Protein AF-A0A7X6NJL8-F1 (afdb_monomer_lite)

Structure (mmCIF, N/CA/C/O backbone):
data_AF-A0A7X6NJL8-F1
#
_entry.id   AF-A0A7X6NJL8-F1
#
loop_
_atom_site.group_PDB
_atom_site.id
_atom_site.type_symbol
_atom_site.label_atom_id
_atom_site.label_alt_id
_atom_site.label_comp_id
_atom_site.label_asym_id
_atom_site.label_entity_id
_atom_site.label_seq_id
_atom_site.pdbx_PDB_ins_code
_atom_site.Cartn_x
_atom_site.Cartn_y
_atom_site.Cartn_z
_atom_site.occupancy
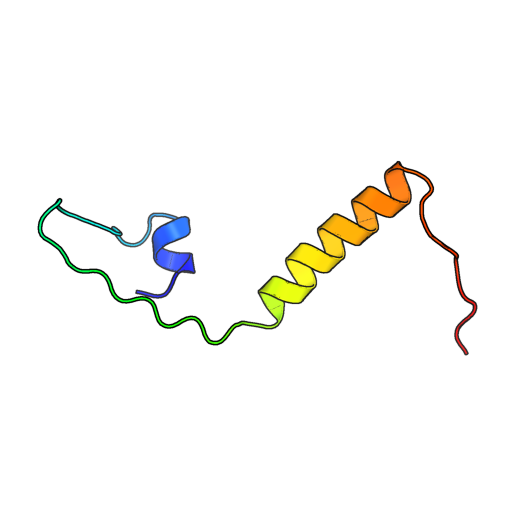_atom_site.B_iso_or_equiv
_atom_site.auth_seq_id
_atom_site.auth_comp_id
_atom_site.auth_asym_id
_atom_site.auth_atom_id
_atom_site.pdbx_PDB_model_num
ATOM 1 N N . ALA A 1 1 ? -8.031 -3.736 15.889 1.00 89.94 1 ALA A N 1
ATOM 2 C CA . ALA A 1 1 ? -8.537 -4.151 14.569 1.00 89.94 1 ALA A CA 1
ATOM 3 C C . ALA A 1 1 ? -7.365 -4.162 13.610 1.00 89.94 1 ALA A C 1
ATOM 5 O O . ALA A 1 1 ? -6.480 -3.325 13.769 1.00 89.94 1 ALA A O 1
ATOM 6 N N . GLU A 1 2 ? -7.355 -5.083 12.658 1.00 94.19 2 GLU A N 1
ATOM 7 C CA . GLU A 1 2 ? -6.471 -4.982 11.501 1.00 94.19 2 GLU A CA 1
ATOM 8 C C . GLU A 1 2 ? -6.990 -3.890 10.563 1.00 94.19 2 GLU A C 1
ATOM 10 O O . GLU A 1 2 ? -8.199 -3.661 10.471 1.00 94.19 2 GLU A O 1
ATOM 15 N N . ILE A 1 3 ? -6.094 -3.214 9.840 1.00 95.06 3 ILE A N 1
ATOM 16 C CA . ILE A 1 3 ? -6.496 -2.100 8.966 1.00 95.06 3 ILE A CA 1
ATOM 17 C C . ILE A 1 3 ? -7.497 -2.546 7.890 1.00 95.06 3 ILE A C 1
ATOM 19 O O . ILE A 1 3 ? -8.431 -1.815 7.572 1.00 95.06 3 ILE A O 1
ATOM 23 N N . GLY A 1 4 ? -7.356 -3.777 7.385 1.00 94.88 4 GLY A N 1
ATOM 24 C CA . GLY A 1 4 ? -8.269 -4.349 6.397 1.00 94.88 4 GLY A CA 1
ATOM 25 C C . GLY A 1 4 ? -9.709 -4.475 6.902 1.00 94.88 4 GLY A C 1
ATOM 26 O O . GLY A 1 4 ? -10.628 -4.174 6.149 1.00 94.88 4 GLY A O 1
ATOM 27 N N . GLU A 1 5 ? -9.907 -4.839 8.174 1.00 97.50 5 GLU A N 1
ATOM 28 C CA . GLU A 1 5 ? -11.239 -4.975 8.792 1.00 97.50 5 GLU A CA 1
ATOM 29 C C . GLU A 1 5 ? -11.965 -3.623 8.853 1.00 97.50 5 GLU A C 1
ATOM 31 O O . GLU A 1 5 ? -13.171 -3.544 8.625 1.00 97.50 5 GLU A O 1
ATOM 36 N N . ILE A 1 6 ? -11.214 -2.546 9.110 1.00 97.44 6 ILE A N 1
ATOM 37 C CA . ILE A 1 6 ? -11.746 -1.179 9.109 1.00 97.44 6 ILE A CA 1
ATOM 38 C C . ILE A 1 6 ? -12.101 -0.739 7.686 1.00 97.44 6 ILE A C 1
ATOM 40 O O . ILE A 1 6 ? -13.170 -0.182 7.454 1.00 97.44 6 ILE A O 1
ATOM 44 N N . VAL A 1 7 ? -11.224 -1.010 6.713 1.00 96.38 7 VAL A N 1
ATOM 45 C CA . VAL A 1 7 ? -11.414 -0.604 5.309 1.00 96.38 7 VAL A CA 1
ATOM 46 C C . VAL A 1 7 ? -12.648 -1.254 4.682 1.00 96.38 7 VAL A C 1
ATOM 48 O O . VAL A 1 7 ? -13.357 -0.594 3.924 1.00 96.38 7 VAL A O 1
ATOM 51 N N . ILE A 1 8 ? -12.924 -2.524 4.990 1.00 97.81 8 ILE A N 1
ATOM 52 C CA . ILE A 1 8 ? -14.106 -3.230 4.466 1.00 97.81 8 ILE A CA 1
ATOM 53 C C . ILE A 1 8 ? -15.386 -2.958 5.273 1.00 97.81 8 ILE A C 1
ATOM 55 O O . ILE A 1 8 ? -16.446 -3.454 4.899 1.00 97.81 8 ILE A O 1
ATOM 59 N N . GLY A 1 9 ? -15.299 -2.188 6.363 1.00 97.25 9 GLY A N 1
ATOM 60 C CA . GLY A 1 9 ? -16.435 -1.854 7.226 1.00 97.25 9 GLY A CA 1
ATOM 61 C C . GLY A 1 9 ? -16.879 -2.970 8.176 1.00 97.25 9 GLY A C 1
ATOM 62 O O . GLY A 1 9 ? -17.956 -2.867 8.754 1.00 97.25 9 GLY A O 1
ATOM 63 N N . ASP A 1 10 ? -16.072 -4.019 8.352 1.00 98.38 10 ASP A N 1
ATOM 64 C CA . ASP A 1 10 ? -16.339 -5.097 9.317 1.00 98.38 10 ASP A CA 1
ATOM 65 C C . ASP A 1 10 ? -16.170 -4.606 10.765 1.00 98.38 10 ASP A C 1
ATOM 67 O O . ASP A 1 10 ? -16.875 -5.036 11.678 1.00 98.38 10 ASP A O 1
ATOM 71 N N . LYS A 1 11 ? -15.269 -3.638 10.977 1.00 98.12 11 LYS A N 1
ATOM 72 C CA . LYS A 1 11 ? -15.091 -2.946 12.258 1.00 98.12 11 LYS A CA 1
ATOM 73 C C . LYS A 1 11 ? -15.125 -1.432 12.075 1.00 98.12 11 LYS A C 1
ATOM 75 O O . LYS A 1 11 ? -14.638 -0.902 11.078 1.00 98.12 11 LYS A O 1
ATOM 80 N N . ILE A 1 12 ? -15.682 -0.732 13.061 1.00 97.38 12 ILE A N 1
ATOM 81 C CA . ILE A 1 12 ? -15.719 0.734 13.079 1.00 97.38 12 ILE A CA 1
ATOM 82 C C . ILE A 1 12 ? -14.327 1.254 13.458 1.00 97.38 12 ILE A C 1
ATOM 84 O O . ILE A 1 12 ? -13.654 0.688 14.318 1.00 97.38 12 ILE A O 1
ATOM 88 N N . GLY A 1 13 ? -13.877 2.296 12.755 1.00 96.88 13 GLY A N 1
ATOM 89 C CA . GLY A 1 13 ? -12.626 2.994 13.042 1.00 96.88 13 GLY A CA 1
ATOM 90 C C . GLY A 1 13 ? -12.773 3.931 14.239 1.00 96.88 13 GLY A C 1
ATOM 91 O O . GLY A 1 13 ? -12.959 3.492 15.364 1.00 96.88 13 GLY A O 1
ATOM 92 N N . ARG A 1 14 ? -12.672 5.239 13.994 1.00 97.38 14 ARG A N 1
ATOM 93 C CA . ARG A 1 14 ? -12.973 6.261 15.003 1.00 97.38 14 ARG A CA 1
ATOM 94 C C . ARG A 1 14 ? -14.468 6.270 15.315 1.00 97.38 14 ARG A C 1
ATOM 96 O O . ARG A 1 14 ? -15.265 6.341 14.381 1.00 97.38 14 ARG A O 1
ATOM 103 N N . GLU A 1 15 ? -14.831 6.299 16.591 1.00 97.56 15 GLU A N 1
ATOM 104 C CA . GLU A 1 15 ? -16.231 6.373 17.031 1.00 97.56 15 GLU A CA 1
ATOM 105 C C . GLU A 1 15 ? -16.604 7.768 17.546 1.00 97.56 15 GLU A C 1
ATOM 107 O O . GLU A 1 15 ? -17.772 8.154 17.507 1.00 97.56 15 GLU A O 1
ATOM 112 N N . ASN A 1 16 ? -15.621 8.558 17.996 1.00 98.12 16 ASN A N 1
ATOM 113 C CA . ASN A 1 16 ? -15.833 9.945 18.417 1.00 98.12 16 ASN A CA 1
ATOM 114 C C . ASN A 1 16 ? -14.558 10.814 18.331 1.00 98.12 16 ASN A C 1
ATOM 116 O O . ASN A 1 16 ? -13.437 10.332 18.137 1.00 98.12 16 ASN A O 1
ATOM 120 N N . ASP A 1 17 ? -14.730 12.127 18.500 1.00 97.88 17 ASP A N 1
ATOM 121 C CA . ASP A 1 17 ? -13.658 13.122 18.340 1.00 97.88 17 ASP A CA 1
ATOM 122 C C . ASP A 1 17 ? -12.657 13.172 19.506 1.00 97.88 17 ASP A C 1
ATOM 124 O O . ASP A 1 17 ? -11.594 13.772 19.367 1.00 97.88 17 ASP A O 1
ATOM 128 N N . GLN A 1 18 ? -12.959 12.534 20.642 1.00 98.38 18 GLN A N 1
ATOM 129 C CA . GLN A 1 18 ? -12.085 12.540 21.824 1.00 98.38 18 GLN A CA 1
ATOM 130 C C . GLN A 1 18 ? -11.080 11.381 21.833 1.00 98.38 18 GLN A C 1
ATOM 132 O O . GLN A 1 18 ? -10.154 11.360 22.643 1.00 98.38 18 GLN A O 1
ATOM 137 N N . GLU A 1 19 ? -11.241 10.407 20.937 1.00 98.12 19 GLU A N 1
ATOM 138 C CA . GLU A 1 19 ? -10.362 9.244 20.866 1.00 98.12 19 GLU A CA 1
ATOM 139 C C . GLU A 1 19 ? -8.965 9.592 20.350 1.00 98.12 19 GLU A C 1
ATOM 141 O O . GLU A 1 19 ? -8.784 10.233 19.307 1.00 98.12 19 GLU A O 1
ATOM 146 N N . ILE A 1 20 ? -7.953 9.061 21.028 1.00 97.19 20 ILE A N 1
ATOM 147 C CA . ILE A 1 20 ? -6.589 9.012 20.510 1.00 97.19 20 ILE A CA 1
ATOM 148 C C . ILE A 1 20 ? -6.396 7.638 19.871 1.00 97.19 20 ILE A C 1
ATOM 150 O O . ILE A 1 20 ? -6.471 6.616 20.549 1.00 97.19 20 ILE A O 1
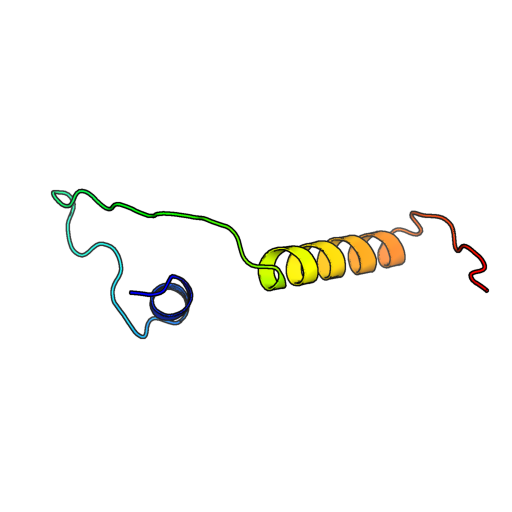ATOM 154 N N . ILE A 1 21 ? -6.144 7.616 18.562 1.00 97.12 21 ILE A N 1
ATOM 155 C CA . ILE A 1 21 ? -5.938 6.383 17.796 1.00 97.12 21 ILE A CA 1
ATOM 156 C C . ILE A 1 21 ? -4.444 6.191 17.576 1.00 97.12 21 ILE A C 1
ATOM 158 O O . ILE A 1 21 ? -3.769 7.068 17.038 1.00 97.12 21 ILE A O 1
ATOM 162 N N . TYR A 1 22 ? -3.944 5.022 17.962 1.00 96.38 22 TYR A N 1
ATOM 163 C CA . TYR A 1 22 ? -2.582 4.599 17.679 1.00 96.38 22 TYR A CA 1
ATOM 164 C C . TYR A 1 22 ? -2.589 3.530 16.589 1.00 96.38 22 TYR A C 1
ATOM 166 O O . TYR A 1 22 ? -3.259 2.506 16.712 1.00 96.38 22 TYR A O 1
ATOM 174 N N . TYR A 1 23 ? -1.823 3.773 15.532 1.00 95.50 23 TYR A N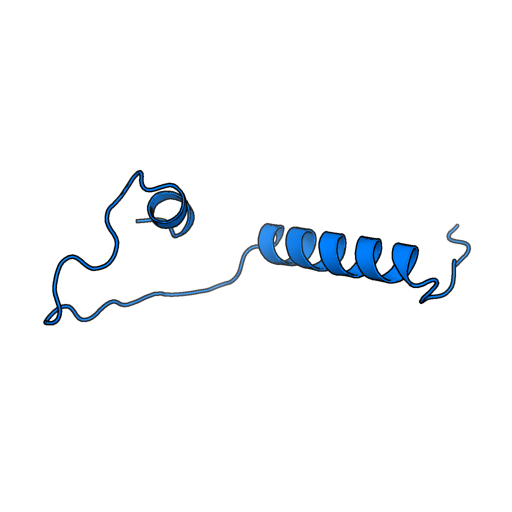 1
ATOM 175 C CA . TYR A 1 23 ? -1.597 2.820 14.455 1.00 95.50 23 TYR A CA 1
ATOM 176 C C . TYR A 1 23 ? -0.099 2.563 14.331 1.00 95.50 23 TYR A C 1
ATOM 178 O O . TYR A 1 23 ? 0.683 3.494 14.142 1.00 95.50 23 TYR A O 1
ATOM 186 N N . ASN A 1 24 ? 0.294 1.296 14.447 1.00 93.75 24 ASN A N 1
ATOM 187 C CA . ASN A 1 24 ? 1.678 0.873 14.300 1.00 93.75 24 ASN A CA 1
ATOM 188 C C . ASN A 1 24 ? 1.871 0.195 12.945 1.00 93.75 24 ASN A C 1
ATOM 190 O O . ASN A 1 24 ? 1.620 -1.003 12.807 1.00 93.75 24 ASN A O 1
ATOM 194 N N . SER A 1 25 ? 2.300 0.963 11.948 1.00 89.75 25 SER A N 1
ATOM 195 C CA . SER A 1 25 ? 2.604 0.406 10.633 1.00 89.75 25 SER A CA 1
ATOM 196 C C . SER A 1 25 ? 4.029 -0.132 10.592 1.00 89.75 25 SER A C 1
ATOM 198 O O . SER A 1 25 ? 4.988 0.633 10.683 1.00 89.75 25 SER A O 1
ATOM 200 N N . VAL A 1 26 ? 4.159 -1.449 10.432 1.00 92.00 26 VAL A N 1
ATOM 201 C CA . VAL A 1 26 ? 5.440 -2.127 10.161 1.00 92.00 26 VAL A CA 1
ATOM 202 C C . VAL A 1 26 ? 5.654 -2.410 8.668 1.00 92.00 26 VAL A C 1
ATOM 204 O O . VAL A 1 26 ? 6.771 -2.721 8.265 1.00 92.00 26 VAL A O 1
ATOM 207 N N . GLY A 1 27 ? 4.603 -2.260 7.856 1.00 92.50 27 GLY A N 1
ATOM 208 C CA . GLY A 1 27 ? 4.577 -2.599 6.434 1.00 92.50 27 GLY A CA 1
ATOM 209 C C . GLY A 1 27 ? 4.294 -4.079 6.164 1.00 92.50 27 GLY A C 1
ATOM 210 O O . GLY A 1 27 ? 4.659 -4.964 6.942 1.00 92.50 27 GLY A O 1
ATOM 211 N N . MET A 1 28 ? 3.636 -4.353 5.039 1.00 93.94 28 MET A N 1
ATOM 212 C CA . MET A 1 28 ? 3.371 -5.710 4.554 1.00 93.94 28 MET A CA 1
ATOM 213 C C . MET A 1 28 ? 3.719 -5.827 3.072 1.00 93.94 28 MET A C 1
ATOM 215 O O . MET A 1 28 ? 3.308 -4.995 2.274 1.00 93.94 28 MET A O 1
ATOM 219 N N . GLY A 1 29 ? 4.353 -6.931 2.661 1.00 96.75 29 GLY A N 1
ATOM 220 C CA . GLY A 1 29 ? 4.755 -7.128 1.257 1.00 96.75 29 GLY A CA 1
ATOM 221 C C . GLY A 1 29 ? 3.607 -7.065 0.235 1.00 96.75 29 GLY A C 1
ATOM 222 O O . GLY A 1 29 ? 3.828 -6.788 -0.942 1.00 96.75 29 GLY A O 1
ATOM 223 N N . ILE A 1 30 ? 2.360 -7.288 0.663 1.00 95.56 30 ILE A N 1
ATOM 224 C CA . ILE A 1 30 ? 1.183 -7.114 -0.199 1.00 95.56 30 ILE A CA 1
ATOM 225 C C . ILE A 1 30 ? 0.978 -5.652 -0.623 1.00 95.56 30 ILE A C 1
ATOM 227 O O . ILE A 1 30 ? 0.514 -5.400 -1.735 1.00 95.56 30 ILE A O 1
ATOM 231 N N . GLU A 1 31 ? 1.357 -4.695 0.224 1.00 95.81 31 GLU A N 1
ATOM 232 C CA . GLU A 1 31 ? 1.290 -3.260 -0.058 1.00 95.81 31 GLU A CA 1
ATOM 233 C C . GLU A 1 31 ? 2.263 -2.914 -1.192 1.00 95.81 31 GLU A C 1
ATOM 235 O O . GLU A 1 31 ? 1.877 -2.260 -2.165 1.00 95.81 31 GLU A O 1
ATOM 240 N N . ASP A 1 32 ? 3.482 -3.461 -1.136 1.00 97.88 32 ASP A N 1
ATOM 241 C CA . ASP A 1 32 ? 4.492 -3.304 -2.184 1.00 97.88 32 ASP A CA 1
ATOM 242 C C . ASP A 1 32 ? 4.008 -3.878 -3.518 1.00 97.88 32 ASP A C 1
ATOM 244 O O . ASP A 1 32 ? 4.067 -3.205 -4.550 1.00 97.88 32 ASP A O 1
ATOM 248 N N . VAL A 1 33 ? 3.474 -5.104 -3.515 1.00 98.31 33 VAL A N 1
ATOM 249 C CA . VAL A 1 33 ? 2.974 -5.754 -4.738 1.00 98.31 33 VAL A CA 1
ATOM 250 C C . VAL A 1 33 ? 1.789 -4.989 -5.330 1.00 98.31 33 VAL A C 1
ATOM 252 O O . VAL A 1 33 ? 1.718 -4.822 -6.553 1.00 98.31 33 VAL A O 1
ATOM 255 N N . ALA A 1 34 ? 0.868 -4.494 -4.498 1.00 97.62 34 ALA A N 1
ATOM 256 C CA . ALA A 1 34 ? -0.280 -3.715 -4.955 1.00 97.62 34 ALA A CA 1
ATOM 257 C C . ALA A 1 34 ? 0.165 -2.426 -5.666 1.00 97.62 34 ALA A C 1
ATOM 259 O O . ALA A 1 34 ? -0.298 -2.126 -6.775 1.00 97.62 34 ALA A O 1
ATOM 260 N N . ILE A 1 35 ? 1.109 -1.693 -5.071 1.00 98.12 35 ILE A N 1
ATOM 261 C CA . ILE A 1 35 ? 1.644 -0.458 -5.649 1.00 98.12 35 ILE A CA 1
ATOM 262 C C . ILE A 1 35 ? 2.479 -0.749 -6.897 1.00 98.12 35 ILE A C 1
ATOM 264 O O . ILE A 1 35 ? 2.248 -0.122 -7.933 1.00 98.12 35 ILE A O 1
ATOM 268 N N . ALA A 1 36 ? 3.378 -1.734 -6.852 1.00 98.56 36 ALA A N 1
ATOM 269 C CA . ALA A 1 36 ? 4.192 -2.134 -7.996 1.00 98.56 36 ALA A CA 1
ATOM 270 C C . ALA A 1 36 ? 3.324 -2.541 -9.194 1.00 98.56 36 ALA A C 1
ATOM 272 O O . ALA A 1 36 ? 3.592 -2.128 -10.321 1.00 98.56 36 ALA A O 1
ATOM 273 N N . THR A 1 37 ? 2.229 -3.269 -8.955 1.00 98.56 37 THR A N 1
ATOM 274 C CA . THR A 1 37 ? 1.267 -3.648 -10.000 1.00 98.56 37 THR A CA 1
ATOM 275 C C . THR A 1 37 ? 0.629 -2.420 -10.646 1.00 98.56 37 THR A C 1
ATOM 277 O O . THR A 1 37 ? 0.543 -2.340 -11.874 1.00 98.56 37 THR A O 1
ATOM 280 N N . ARG A 1 38 ? 0.192 -1.442 -9.841 1.00 98.62 38 ARG A N 1
ATOM 281 C CA . ARG A 1 38 ? -0.405 -0.199 -10.350 1.00 98.62 38 ARG A CA 1
ATOM 282 C C . ARG A 1 38 ? 0.600 0.611 -11.165 1.00 98.62 38 ARG A C 1
ATOM 284 O O . ARG A 1 38 ? 0.263 1.067 -12.258 1.00 98.62 38 ARG A O 1
ATOM 291 N N . VAL A 1 39 ? 1.819 0.772 -10.653 1.00 98.56 39 VAL A N 1
ATOM 292 C CA . VAL A 1 39 ? 2.910 1.477 -11.339 1.00 98.56 39 VAL A CA 1
ATOM 293 C C . VAL A 1 39 ? 3.235 0.793 -12.663 1.00 98.56 39 VAL A C 1
ATOM 295 O O . VAL A 1 39 ? 3.257 1.458 -13.695 1.00 98.56 39 VAL A O 1
ATOM 298 N N . TYR A 1 40 ? 3.411 -0.530 -12.654 1.00 98.56 40 TYR A N 1
ATOM 299 C CA . TYR A 1 40 ? 3.735 -1.308 -13.845 1.00 98.56 40 TYR A CA 1
ATOM 300 C C . TYR A 1 40 ? 2.668 -1.161 -14.935 1.00 98.56 40 TYR A C 1
ATOM 302 O O . TYR A 1 40 ? 2.994 -0.781 -16.056 1.00 98.56 40 TYR A O 1
ATOM 310 N N . ARG A 1 41 ? 1.385 -1.361 -14.600 1.00 98.50 41 ARG A N 1
ATOM 311 C CA . ARG A 1 41 ? 0.275 -1.205 -15.559 1.00 98.50 41 ARG A CA 1
ATOM 312 C C . ARG A 1 41 ? 0.199 0.213 -16.124 1.00 98.50 41 ARG A C 1
ATOM 314 O O . ARG A 1 41 ? 0.079 0.390 -17.331 1.00 98.50 41 ARG A O 1
ATOM 321 N N . THR A 1 42 ? 0.372 1.219 -15.267 1.00 98.69 42 THR A N 1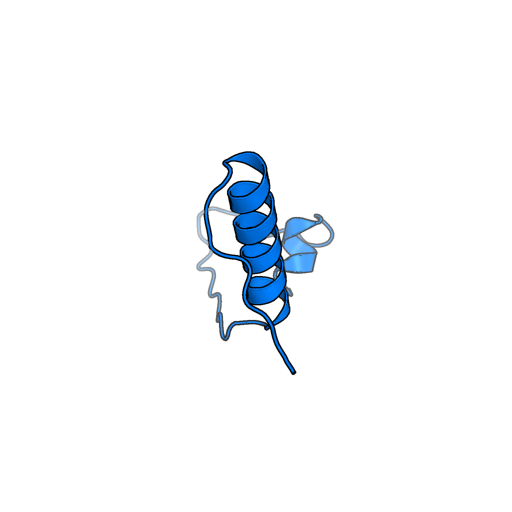
ATOM 322 C CA . THR A 1 42 ? 0.390 2.629 -15.691 1.00 98.69 42 THR A CA 1
ATOM 323 C C . THR A 1 42 ? 1.556 2.917 -16.640 1.00 98.69 42 THR A C 1
ATOM 325 O O . THR A 1 42 ? 1.406 3.665 -17.604 1.00 98.69 42 THR A O 1
ATOM 328 N N . ALA A 1 43 ? 2.732 2.341 -16.382 1.00 98.69 43 ALA A N 1
ATOM 329 C CA . ALA A 1 43 ? 3.894 2.489 -17.249 1.00 98.69 43 ALA A CA 1
ATOM 330 C C . ALA A 1 43 ? 3.653 1.836 -18.618 1.00 98.69 43 ALA A C 1
ATOM 332 O O . ALA A 1 43 ? 3.961 2.449 -19.637 1.00 98.69 43 ALA A O 1
ATOM 333 N N . GLN A 1 44 ? 3.023 0.657 -18.654 1.00 98.25 44 GLN A N 1
ATOM 334 C CA . GLN A 1 44 ? 2.638 0.000 -19.906 1.00 98.25 44 GLN A CA 1
ATOM 335 C C . GLN A 1 44 ? 1.669 0.855 -20.732 1.00 98.25 44 GLN A C 1
ATOM 337 O O . GLN A 1 44 ? 1.918 1.074 -21.915 1.00 98.25 44 GLN A O 1
ATOM 342 N N . GLU A 1 45 ? 0.609 1.384 -20.115 1.00 98.50 45 GLU A N 1
ATOM 343 C CA . GLU A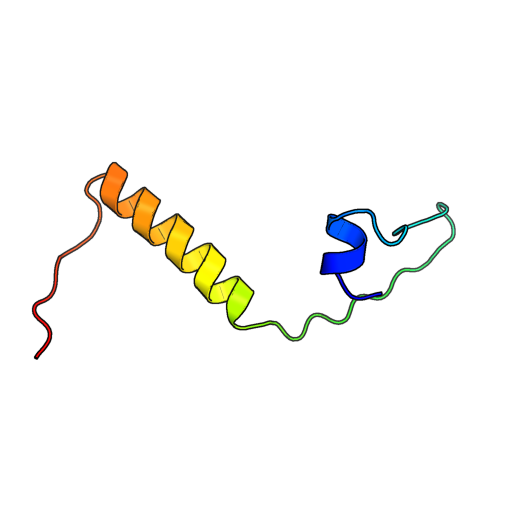 1 45 ? -0.379 2.249 -20.785 1.00 98.50 45 GLU A CA 1
ATOM 344 C C . GLU A 1 45 ? 0.248 3.523 -21.367 1.00 98.50 45 GLU A C 1
ATOM 346 O O . GLU A 1 45 ? -0.185 4.019 -22.406 1.00 98.50 45 GLU A O 1
ATOM 351 N N . LYS A 1 46 ? 1.290 4.048 -20.714 1.00 98.56 46 LYS A N 1
ATOM 352 C CA . LYS A 1 46 ? 1.998 5.265 -21.131 1.00 98.56 46 LYS A CA 1
ATOM 353 C C . LYS A 1 46 ? 3.213 5.010 -22.025 1.00 98.56 46 LYS A C 1
ATOM 355 O O . LYS A 1 46 ? 3.883 5.969 -22.398 1.00 98.56 46 LYS A O 1
ATOM 360 N N . GLY A 1 47 ? 3.532 3.754 -22.342 1.00 98.12 47 GLY A N 1
ATOM 361 C CA . GLY A 1 47 ? 4.736 3.408 -23.104 1.00 98.12 47 GLY A CA 1
ATOM 362 C C . GLY A 1 47 ? 6.047 3.765 -22.388 1.00 98.12 47 GLY A C 1
ATOM 363 O O . GLY A 1 47 ? 7.034 4.098 -23.036 1.00 98.12 47 GLY A O 1
ATOM 364 N N . ILE A 1 48 ? 6.057 3.733 -21.054 1.00 98.44 48 ILE A N 1
ATOM 365 C CA . ILE A 1 48 ? 7.214 4.061 -20.214 1.00 98.44 48 ILE A CA 1
ATOM 366 C C . ILE A 1 48 ? 7.940 2.774 -19.802 1.00 98.44 48 ILE A C 1
ATOM 368 O O . ILE A 1 48 ? 7.320 1.812 -19.352 1.00 98.44 48 ILE A O 1
ATOM 372 N N . GLY A 1 49 ? 9.273 2.799 -19.878 1.00 97.12 49 GLY A N 1
ATOM 373 C CA . GLY A 1 49 ? 10.157 1.729 -19.411 1.00 97.12 49 GLY A CA 1
ATOM 374 C C . GLY A 1 49 ? 10.880 0.999 -20.542 1.00 97.12 49 GLY A C 1
ATOM 375 O O . GLY A 1 49 ? 10.671 1.269 -21.722 1.00 97.12 49 GLY A O 1
ATOM 376 N N . THR A 1 50 ? 11.739 0.054 -20.164 1.00 97.25 50 THR A N 1
ATOM 377 C CA . THR A 1 50 ? 12.556 -0.734 -21.095 1.00 97.25 50 THR A CA 1
ATOM 378 C C . THR A 1 50 ? 12.369 -2.209 -20.786 1.00 97.25 50 THR A C 1
ATOM 380 O O . THR A 1 50 ? 12.583 -2.639 -19.652 1.00 97.25 50 THR A O 1
ATOM 383 N N . LYS A 1 51 ? 11.984 -3.006 -21.788 1.00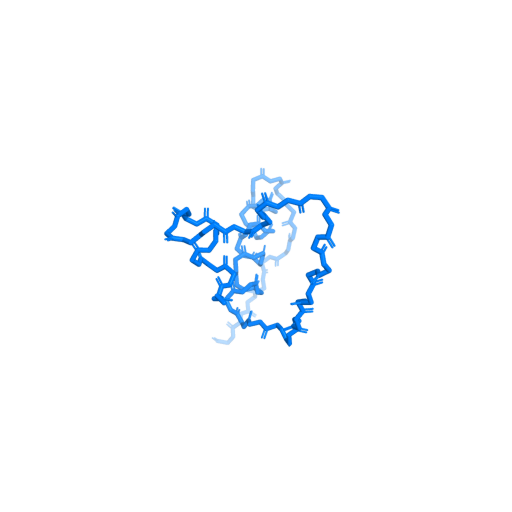 95.38 51 LYS A N 1
ATOM 384 C CA . LYS A 1 51 ? 11.941 -4.462 -21.639 1.00 95.38 51 LYS A CA 1
ATOM 385 C C . LYS A 1 51 ? 13.371 -4.991 -21.584 1.00 95.38 51 LYS A C 1
ATOM 387 O O . LYS A 1 51 ? 14.142 -4.783 -22.515 1.00 95.38 51 LYS A O 1
ATOM 392 N N . LEU A 1 52 ? 13.700 -5.683 -20.503 1.00 96.00 52 LEU A N 1
ATOM 393 C CA . LEU A 1 52 ? 14.991 -6.335 -20.334 1.00 96.00 52 LEU A CA 1
ATOM 394 C C . LEU A 1 52 ? 14.856 -7.816 -20.680 1.00 96.00 52 LEU A C 1
ATOM 396 O O . LEU A 1 52 ? 13.830 -8.436 -20.394 1.00 96.00 52 LEU A O 1
ATOM 400 N N . ILE A 1 53 ? 15.887 -8.373 -21.309 1.00 95.19 53 ILE A N 1
ATOM 401 C CA . ILE A 1 53 ? 16.024 -9.821 -21.436 1.00 95.19 53 ILE A CA 1
ATOM 402 C C . ILE A 1 53 ? 16.591 -10.306 -20.107 1.00 95.19 53 ILE A C 1
ATOM 404 O O . ILE A 1 53 ? 17.639 -9.837 -19.665 1.00 95.19 53 ILE A O 1
ATOM 408 N N . TYR A 1 54 ? 15.861 -11.207 -19.469 1.00 89.38 54 TYR A N 1
ATOM 409 C CA . TYR A 1 54 ? 16.336 -11.959 -18.321 1.00 89.38 54 TYR A CA 1
ATOM 410 C C . TYR A 1 54 ? 16.648 -13.381 -18.784 1.00 89.38 54 TYR A C 1
ATOM 412 O O . TYR A 1 54 ? 16.151 -13.787 -19.836 1.00 89.38 54 TYR A O 1
ATOM 420 N N . TRP A 1 55 ? 17.527 -14.057 -18.051 1.00 79.69 55 TRP A N 1
ATOM 421 C CA . TRP A 1 55 ? 18.107 -15.349 -18.423 1.00 79.69 55 TRP A CA 1
ATOM 422 C C . TRP A 1 55 ? 17.089 -16.427 -18.809 1.00 79.69 55 TRP A C 1
ATOM 424 O O . TRP A 1 55 ? 15.963 -16.432 -18.257 1.00 79.69 55 TRP A O 1
#

Radius of gyration: 18.2 Å; chains: 1; bounding box: 34×28×45 Å

Secondary structure (DSSP, 8-state):
--HHHHHTTSS----STTPPP-------HHHHHHHHHHHHHHHHHTT-S-PPP--

Foldseek 3Di:
DPPVCCVVPVDPDDPDDVDDDDDDDPDDVVVVVVVVVVVVVVCVVVVHDDDDDDD

Sequence (55 aa):
AEIGEIVIGDKIGRENDQEIIYYNSVGMGIEDVAIATRVYRTAQEKGIGTKLIYW

pLDDT: mean 96.32, std 3.23, range [79.69, 98.69]